Protein AF-A0A7D9K6Q2-F1 (afdb_monomer_lite)

pLDDT: mean 79.44, std 21.64, range [37.72, 98.62]

Secondary structure (DSSP, 8-state):
-------------------------HHHHHHHHHHHHHHHHHHHHHHHHHHHHHHHHHHHHHTT-GGGHHHHHHHHHHHHHHHHHHHHHHHHHHHH---HHHHHHHHHHHHHHHHHHHHHHHHHHHHHHHHHHHHHT-----TT--------------------

Structure (mmCIF, N/CA/C/O backbone):
data_AF-A0A7D9K6Q2-F1
#
_entry.id   AF-A0A7D9K6Q2-F1
#
loop_
_atom_site.group_PDB
_atom_site.id
_atom_site.type_symbol
_atom_site.label_atom_id
_atom_site.label_alt_id
_atom_site.label_comp_id
_atom_site.label_asym_id
_atom_site.label_entity_id
_atom_site.label_seq_id
_atom_site.pdbx_PDB_ins_code
_atom_site.Cartn_x
_atom_site.Cartn_y
_atom_site.Cartn_z
_atom_site.occupancy
_atom_site.B_iso_or_equiv
_atom_site.auth_seq_id
_atom_site.auth_comp_id
_atom_site.auth_asym_id
_atom_site.auth_atom_id
_atom_site.pdbx_PDB_model_num
ATOM 1 N N . MET A 1 1 ? 65.825 -24.182 -81.808 1.00 43.78 1 MET A N 1
ATOM 2 C CA . MET A 1 1 ? 66.113 -25.625 -81.964 1.00 43.78 1 MET A CA 1
ATOM 3 C C . MET A 1 1 ? 66.491 -26.163 -80.586 1.00 43.78 1 MET A C 1
ATOM 5 O O . MET A 1 1 ? 67.242 -25.467 -79.916 1.00 43.78 1 MET A O 1
ATOM 9 N N . SER A 1 2 ? 65.985 -27.350 -80.217 1.00 38.59 2 SER A N 1
ATOM 10 C CA . SER A 1 2 ? 66.016 -28.048 -78.902 1.00 38.59 2 SER A CA 1
ATOM 11 C C . SER A 1 2 ? 64.833 -27.696 -77.972 1.00 38.59 2 SER A C 1
ATOM 13 O O . SER A 1 2 ? 64.804 -26.594 -77.437 1.00 38.59 2 SER A O 1
ATOM 15 N N . MET A 1 3 ? 63.705 -28.434 -78.033 1.00 41.16 3 MET A N 1
ATOM 16 C CA . MET A 1 3 ? 63.361 -29.739 -77.386 1.00 41.16 3 MET A CA 1
ATOM 17 C C . MET A 1 3 ? 63.081 -29.559 -75.880 1.00 41.16 3 MET A C 1
ATOM 19 O O . MET A 1 3 ? 64.017 -29.299 -75.137 1.00 41.16 3 MET A O 1
ATOM 23 N N . ILE A 1 4 ? 61.822 -29.322 -75.473 1.00 44.97 4 ILE A N 1
ATOM 24 C CA . ILE A 1 4 ? 60.791 -30.291 -75.008 1.00 44.97 4 ILE A CA 1
ATOM 25 C C . ILE A 1 4 ? 61.337 -31.250 -73.943 1.00 44.97 4 ILE A C 1
ATOM 27 O O . ILE A 1 4 ? 62.126 -32.123 -74.278 1.00 44.97 4 ILE A O 1
ATOM 31 N N . ASP A 1 5 ? 60.860 -31.101 -72.705 1.00 41.44 5 ASP A N 1
ATOM 32 C CA . ASP A 1 5 ? 60.306 -32.240 -71.975 1.00 41.44 5 ASP A CA 1
ATOM 33 C C . ASP A 1 5 ? 59.146 -31.792 -71.081 1.00 41.44 5 ASP A C 1
ATOM 35 O O . ASP A 1 5 ? 59.158 -30.741 -70.435 1.00 41.44 5 ASP A O 1
ATOM 39 N N . GLU A 1 6 ? 58.117 -32.613 -71.176 1.00 43.22 6 GLU A N 1
ATOM 40 C CA . GLU A 1 6 ? 56.758 -32.538 -70.679 1.00 43.22 6 GLU A CA 1
ATOM 41 C C . GLU A 1 6 ? 56.720 -33.342 -69.373 1.00 43.22 6 GLU A C 1
ATOM 43 O O . GLU A 1 6 ? 57.166 -34.487 -69.343 1.00 43.22 6 GLU A O 1
ATOM 48 N N . LEU A 1 7 ? 56.226 -32.756 -68.282 1.00 48.34 7 LEU A N 1
ATOM 49 C CA . LEU A 1 7 ? 55.838 -33.516 -67.095 1.00 48.34 7 LEU A CA 1
ATOM 50 C C . LEU A 1 7 ? 54.489 -33.005 -66.597 1.00 48.34 7 LEU A C 1
ATOM 52 O O . LEU A 1 7 ? 54.374 -31.908 -66.048 1.00 48.34 7 LEU A O 1
ATOM 56 N N . ASP A 1 8 ? 53.489 -33.850 -66.832 1.00 41.41 8 ASP A N 1
ATOM 57 C CA . ASP A 1 8 ? 52.170 -33.850 -66.217 1.00 41.41 8 ASP A CA 1
ATOM 58 C C . ASP A 1 8 ? 52.256 -33.813 -64.687 1.00 41.41 8 ASP A C 1
ATOM 60 O O . ASP A 1 8 ? 53.091 -34.477 -64.068 1.00 41.41 8 ASP A O 1
ATOM 64 N N . GLY A 1 9 ? 51.339 -33.072 -64.066 1.00 37.72 9 GLY A N 1
ATOM 65 C CA . GLY A 1 9 ? 51.252 -32.974 -62.614 1.00 37.72 9 GLY A CA 1
ATOM 66 C C . GLY A 1 9 ? 50.015 -32.223 -62.138 1.00 37.72 9 GLY A C 1
ATOM 67 O O . GLY A 1 9 ? 50.117 -31.094 -61.681 1.00 37.72 9 GLY A O 1
ATOM 68 N N . GLU A 1 10 ? 48.868 -32.885 -62.283 1.00 42.06 10 GLU A N 1
ATOM 69 C CA . GLU A 1 10 ? 47.671 -32.822 -61.432 1.00 42.06 10 GLU A CA 1
ATOM 70 C C . GLU A 1 10 ? 47.016 -31.465 -61.092 1.00 42.06 10 GLU A C 1
ATOM 72 O O . GLU A 1 10 ? 47.495 -30.615 -60.342 1.00 42.06 10 GLU A O 1
ATOM 77 N N . VAL A 1 11 ? 45.774 -31.368 -61.570 1.00 47.84 11 VAL A N 1
ATOM 78 C CA . VAL A 1 11 ? 44.703 -30.490 -61.101 1.00 47.84 11 VAL A CA 1
ATOM 79 C C . VAL A 1 11 ? 44.517 -30.621 -59.583 1.00 47.84 11 VAL A C 1
ATOM 81 O O . VAL A 1 11 ? 44.192 -31.692 -59.082 1.00 47.84 11 VAL A O 1
ATOM 84 N N . SER A 1 12 ? 44.600 -29.504 -58.860 1.00 43.97 12 SER A N 1
ATOM 85 C CA . SER A 1 12 ? 44.002 -29.371 -57.526 1.00 43.97 12 SER A CA 1
ATOM 86 C C . SER A 1 12 ? 43.279 -28.032 -57.416 1.00 43.97 12 SER A C 1
ATOM 88 O O . SER A 1 12 ? 43.745 -27.064 -56.811 1.00 43.97 12 SER A O 1
ATOM 90 N N . GLU A 1 13 ? 42.094 -28.003 -58.013 1.00 47.78 13 GLU A N 1
ATOM 91 C CA . GLU A 1 13 ? 41.045 -27.038 -57.732 1.00 47.78 13 GLU A CA 1
ATOM 92 C C . GLU A 1 13 ? 40.370 -27.408 -56.406 1.00 47.78 13 GLU A C 1
ATOM 94 O O . GLU A 1 13 ? 39.502 -28.273 -56.354 1.00 47.78 13 GLU A O 1
ATOM 99 N N . ALA A 1 14 ? 40.775 -26.770 -55.309 1.00 43.19 14 ALA A N 1
ATOM 100 C CA . ALA A 1 14 ? 39.978 -26.722 -54.089 1.00 43.19 14 ALA A CA 1
ATOM 101 C C . ALA A 1 14 ? 40.473 -25.617 -53.151 1.00 43.19 14 ALA A C 1
ATOM 103 O O . ALA A 1 14 ? 41.664 -25.360 -53.027 1.00 43.19 14 ALA A O 1
ATOM 104 N N . ALA A 1 15 ? 39.525 -25.036 -52.418 1.00 48.09 15 ALA A N 1
ATOM 105 C CA . ALA A 1 15 ? 39.725 -24.154 -51.269 1.00 48.09 15 ALA A CA 1
ATOM 106 C C . ALA A 1 15 ? 40.027 -22.673 -51.561 1.00 48.09 15 ALA A C 1
ATOM 108 O O . ALA A 1 15 ? 40.983 -22.083 -51.065 1.00 48.09 15 ALA A O 1
ATOM 109 N N . ARG A 1 16 ? 39.062 -21.997 -52.190 1.00 47.38 16 ARG A N 1
ATOM 110 C CA . ARG A 1 16 ? 38.684 -20.643 -51.747 1.00 47.38 16 ARG A CA 1
ATOM 111 C C . ARG A 1 16 ? 37.256 -20.650 -51.208 1.00 47.38 16 ARG A C 1
ATOM 113 O O . ARG A 1 16 ? 36.364 -20.006 -51.747 1.00 47.38 16 ARG A O 1
ATOM 120 N N . LYS A 1 17 ? 37.037 -21.382 -50.107 1.00 43.97 17 LYS A N 1
ATOM 121 C CA . LYS A 1 17 ? 35.918 -21.083 -49.202 1.00 43.97 17 LYS A CA 1
ATOM 122 C C . LYS A 1 17 ? 36.255 -19.768 -48.505 1.00 43.97 17 LYS A C 1
ATOM 124 O O . LYS A 1 17 ? 36.875 -19.754 -47.448 1.00 43.97 17 LYS A O 1
ATOM 129 N N . SER A 1 18 ? 35.862 -18.657 -49.123 1.00 48.28 18 SER A N 1
ATOM 130 C CA . SER A 1 18 ? 35.631 -17.417 -48.391 1.00 48.28 18 SER A CA 1
ATOM 131 C C . SER A 1 18 ? 34.402 -17.650 -47.514 1.00 48.28 18 SER A C 1
ATOM 133 O O . SER A 1 18 ? 33.268 -17.362 -47.889 1.00 48.28 18 SER A O 1
ATOM 135 N N . SER A 1 19 ? 34.622 -18.272 -46.357 1.00 46.38 19 SER A N 1
ATOM 136 C CA . SER A 1 19 ? 33.690 -18.186 -45.245 1.00 46.38 19 SER A CA 1
ATOM 137 C C . SER A 1 19 ? 33.791 -16.757 -44.736 1.00 46.38 19 SER A C 1
ATOM 139 O O . SER A 1 19 ? 34.607 -16.448 -43.872 1.00 46.38 19 SER A O 1
ATOM 141 N N . GLN A 1 20 ? 33.008 -15.861 -45.331 1.00 50.16 20 GLN A N 1
ATOM 142 C CA . GLN A 1 20 ? 32.739 -14.564 -44.741 1.00 50.16 20 GLN A CA 1
ATOM 143 C C . GLN A 1 20 ? 31.940 -14.838 -43.465 1.00 50.16 20 GLN A C 1
ATOM 145 O O . GLN A 1 20 ? 30.721 -15.006 -43.473 1.00 50.16 20 GLN A O 1
ATOM 150 N N . GLU A 1 21 ? 32.686 -15.019 -42.383 1.00 50.91 21 GLU A N 1
ATOM 151 C CA . GLU A 1 21 ? 32.208 -15.295 -41.043 1.00 50.91 21 GLU A CA 1
ATOM 152 C C . GLU A 1 21 ? 31.305 -14.128 -40.634 1.00 50.91 21 GLU A C 1
ATOM 154 O O . GLU A 1 21 ? 31.759 -13.015 -40.352 1.00 50.91 21 GLU A O 1
ATOM 159 N N . LYS A 1 22 ? 29.988 -14.359 -40.704 1.00 58.09 22 LYS A N 1
ATOM 160 C CA . LYS A 1 22 ? 28.982 -13.455 -40.154 1.00 58.09 22 LYS A CA 1
ATOM 161 C C . LYS A 1 22 ? 29.294 -13.327 -38.670 1.00 58.09 22 LYS A C 1
ATOM 163 O O . LYS A 1 22 ? 28.944 -14.211 -37.892 1.00 58.09 22 LYS A O 1
ATOM 168 N N . ARG A 1 23 ? 29.961 -12.238 -38.282 1.00 58.38 23 ARG A N 1
ATOM 169 C CA . ARG A 1 23 ? 30.056 -11.836 -36.878 1.00 58.38 23 ARG A CA 1
ATOM 170 C C . ARG A 1 23 ? 28.625 -11.846 -36.335 1.00 58.38 23 ARG A C 1
ATOM 172 O O . ARG A 1 23 ? 27.785 -11.148 -36.912 1.00 58.38 23 ARG A O 1
ATOM 179 N N . PRO A 1 24 ? 28.304 -12.666 -35.320 1.00 53.66 24 PRO A N 1
ATOM 180 C CA . PRO A 1 24 ? 26.950 -12.700 -34.815 1.00 53.66 24 PRO A CA 1
ATOM 181 C C . PRO A 1 24 ? 26.625 -11.320 -34.251 1.00 53.66 24 PRO A C 1
ATOM 183 O O . PRO A 1 24 ? 27.499 -10.593 -33.774 1.00 53.66 24 PRO A O 1
ATOM 186 N N . ASN A 1 25 ? 25.354 -10.965 -34.337 1.00 54.84 25 ASN A N 1
ATOM 187 C CA . ASN A 1 25 ? 24.763 -9.691 -33.951 1.00 54.84 25 ASN A CA 1
ATOM 188 C C . ASN A 1 25 ? 24.731 -9.505 -32.414 1.00 54.84 25 ASN A C 1
ATOM 190 O O . ASN A 1 25 ? 23.707 -9.163 -31.837 1.00 54.84 25 ASN A O 1
ATOM 194 N N . ILE A 1 26 ? 25.844 -9.798 -31.732 1.00 57.47 26 ILE A N 1
ATOM 195 C CA . ILE A 1 26 ? 25.945 -9.991 -30.276 1.00 57.47 26 ILE A CA 1
ATOM 196 C C . ILE A 1 26 ? 25.571 -8.716 -29.506 1.00 57.47 26 ILE A C 1
ATOM 198 O O . ILE A 1 26 ? 25.011 -8.803 -28.419 1.00 57.47 26 ILE A O 1
ATOM 202 N N . ARG A 1 27 ? 25.836 -7.530 -30.072 1.00 54.69 27 ARG A N 1
ATOM 203 C CA . ARG A 1 27 ? 25.517 -6.244 -29.431 1.00 54.69 27 ARG A CA 1
ATOM 204 C C . ARG A 1 27 ? 24.019 -5.956 -29.356 1.00 54.69 27 ARG A C 1
ATOM 206 O O . ARG A 1 27 ? 23.563 -5.522 -28.308 1.00 54.69 27 ARG A O 1
ATOM 213 N N . ILE A 1 28 ? 23.270 -6.239 -30.425 1.00 57.12 28 ILE A N 1
ATOM 214 C CA . ILE A 1 28 ? 21.824 -5.965 -30.471 1.00 57.12 28 ILE A CA 1
ATOM 215 C C . ILE A 1 28 ? 21.089 -6.845 -29.454 1.00 57.12 28 ILE A C 1
ATOM 217 O O . ILE A 1 28 ? 20.211 -6.367 -28.748 1.00 57.12 28 ILE A O 1
ATOM 221 N N . ASN A 1 29 ? 21.545 -8.087 -29.276 1.00 67.62 29 ASN A N 1
ATOM 222 C CA . ASN A 1 29 ? 20.981 -8.985 -28.271 1.00 67.62 29 ASN A CA 1
ATOM 223 C C . ASN A 1 29 ? 21.233 -8.500 -26.828 1.00 67.62 29 ASN A C 1
ATOM 225 O O . ASN A 1 29 ? 20.418 -8.774 -25.957 1.00 67.62 29 ASN A O 1
ATOM 229 N N . SER A 1 30 ? 22.347 -7.809 -26.544 1.00 71.88 30 SER A N 1
ATOM 230 C CA . SER A 1 30 ? 22.676 -7.356 -25.178 1.00 71.88 30 SER A CA 1
ATOM 231 C C . SER A 1 30 ? 21.802 -6.187 -24.731 1.00 71.88 30 SER A C 1
ATOM 233 O O . SER A 1 30 ? 21.239 -6.230 -23.643 1.00 71.88 30 SER A O 1
ATOM 235 N N . GLU A 1 31 ? 21.648 -5.174 -25.586 1.00 78.00 31 GLU A N 1
ATOM 236 C CA . GLU A 1 31 ? 20.821 -3.993 -25.293 1.00 78.00 31 GLU A CA 1
ATOM 237 C C . GLU A 1 31 ? 19.332 -4.364 -25.179 1.00 78.00 31 GLU A C 1
ATOM 239 O O . GLU A 1 31 ? 18.621 -3.859 -24.309 1.00 78.00 31 GLU A O 1
ATOM 244 N N . GLU A 1 32 ? 18.862 -5.300 -26.010 1.00 76.31 32 GLU A N 1
ATOM 245 C CA . GLU A 1 32 ? 17.494 -5.825 -25.940 1.00 76.31 32 GLU A CA 1
ATOM 246 C C . GLU A 1 32 ? 17.255 -6.620 -24.645 1.00 76.31 32 GLU A C 1
ATOM 248 O O . GLU A 1 32 ? 16.260 -6.389 -23.955 1.00 76.31 32 GLU A O 1
ATOM 253 N N . MET A 1 33 ? 18.202 -7.476 -24.236 1.00 74.12 33 MET A N 1
ATOM 254 C CA . MET A 1 33 ? 18.126 -8.198 -22.958 1.00 74.12 33 MET A CA 1
ATOM 255 C C . MET A 1 33 ? 18.119 -7.258 -21.743 1.00 74.12 33 MET A C 1
ATOM 257 O O . MET A 1 33 ? 17.376 -7.498 -20.788 1.00 74.12 33 MET A O 1
ATOM 261 N N . GLU A 1 34 ? 18.924 -6.195 -21.763 1.00 82.56 34 GLU A N 1
ATOM 262 C CA . GLU A 1 34 ? 18.955 -5.180 -20.703 1.00 82.56 34 GLU A CA 1
ATOM 263 C C . GLU A 1 34 ? 17.632 -4.407 -20.631 1.00 82.56 34 GLU A C 1
ATOM 265 O O . GLU A 1 34 ? 17.068 -4.240 -19.547 1.00 82.56 34 GLU A O 1
ATOM 270 N N . SER A 1 35 ? 17.083 -4.010 -21.782 1.00 84.81 35 SER A N 1
ATOM 271 C CA . SER A 1 35 ? 15.785 -3.335 -21.859 1.00 84.81 35 SER A CA 1
ATOM 272 C C . SER A 1 35 ? 14.648 -4.214 -21.327 1.00 84.81 35 SER A C 1
ATOM 274 O O . SER A 1 35 ? 13.841 -3.767 -20.504 1.00 84.81 35 SER A O 1
ATOM 276 N N . GLU A 1 36 ? 14.611 -5.492 -21.714 1.00 89.06 36 GLU A N 1
ATOM 277 C CA . GLU A 1 36 ? 13.642 -6.450 -21.181 1.00 89.06 36 GLU A CA 1
ATOM 278 C C . GLU A 1 36 ? 13.782 -6.635 -19.668 1.00 89.06 36 GLU A C 1
ATOM 280 O O . GLU A 1 36 ? 12.778 -6.727 -18.958 1.00 89.06 36 GLU A O 1
ATOM 285 N N . HIS A 1 37 ? 15.013 -6.701 -19.160 1.00 90.00 37 HIS A N 1
ATOM 286 C CA . HIS A 1 37 ? 15.271 -6.855 -17.733 1.00 90.00 37 HIS A CA 1
ATOM 287 C C . HIS A 1 37 ? 14.749 -5.655 -16.932 1.00 90.00 37 HIS A C 1
ATOM 289 O O . HIS A 1 37 ? 13.986 -5.843 -15.979 1.00 90.00 37 HIS A O 1
ATOM 295 N N . ILE A 1 38 ? 15.069 -4.433 -17.369 1.00 90.00 38 ILE A N 1
ATOM 296 C CA . ILE A 1 38 ? 14.567 -3.188 -16.768 1.00 90.00 38 ILE A CA 1
ATOM 297 C C . ILE A 1 38 ? 13.035 -3.179 -16.775 1.00 90.00 38 ILE A C 1
ATOM 299 O O . ILE A 1 38 ? 12.402 -2.886 -15.756 1.00 90.00 38 ILE A O 1
ATOM 303 N N . GLN A 1 39 ? 12.417 -3.572 -17.891 1.00 91.88 39 GLN A N 1
ATOM 304 C CA . GLN A 1 39 ? 10.962 -3.609 -18.011 1.00 91.88 39 GLN A CA 1
ATOM 305 C C . GLN A 1 39 ? 10.318 -4.635 -17.065 1.00 91.88 39 GLN A C 1
ATOM 307 O O . GLN A 1 39 ? 9.263 -4.364 -16.483 1.00 91.88 39 GLN A O 1
ATOM 312 N N . ARG A 1 40 ? 10.947 -5.800 -16.858 1.00 93.94 40 ARG A N 1
ATOM 313 C CA . ARG A 1 40 ? 10.485 -6.797 -15.877 1.00 93.94 40 ARG A CA 1
ATOM 314 C C . ARG A 1 40 ? 10.540 -6.245 -14.454 1.00 93.94 40 ARG A C 1
ATOM 316 O O . ARG A 1 40 ? 9.558 -6.395 -13.727 1.00 93.94 40 ARG A O 1
ATOM 323 N N . ILE A 1 41 ? 11.625 -5.568 -14.070 1.00 93.12 41 ILE A N 1
ATOM 324 C CA . ILE A 1 41 ? 11.743 -4.946 -12.740 1.00 93.12 41 ILE A CA 1
ATOM 325 C C . ILE A 1 41 ? 10.682 -3.854 -12.567 1.00 93.12 41 ILE A C 1
ATOM 327 O O . ILE A 1 41 ? 9.972 -3.840 -11.562 1.00 93.12 41 ILE A O 1
ATOM 331 N N . LYS A 1 42 ? 10.490 -2.996 -13.573 1.00 93.12 42 LYS A N 1
ATOM 332 C CA . LYS A 1 42 ? 9.456 -1.952 -13.557 1.00 93.12 42 LYS A CA 1
ATOM 333 C C . LYS A 1 42 ? 8.052 -2.523 -13.355 1.00 93.12 42 LYS A C 1
ATOM 335 O O . LYS A 1 42 ? 7.272 -2.007 -12.554 1.00 93.12 42 LYS A O 1
ATOM 340 N N . ASN A 1 43 ? 7.721 -3.600 -14.066 1.00 94.94 43 ASN A N 1
ATOM 341 C CA . ASN A 1 43 ? 6.438 -4.285 -13.910 1.00 94.94 43 ASN A CA 1
ATOM 342 C C . ASN A 1 43 ? 6.303 -4.936 -12.529 1.00 94.94 43 ASN A C 1
ATOM 344 O O . ASN A 1 43 ? 5.241 -4.831 -11.918 1.00 94.94 43 ASN A O 1
ATOM 348 N N . SER A 1 44 ? 7.378 -5.540 -12.017 1.00 96.12 44 SER A N 1
ATOM 349 C CA . SER A 1 44 ? 7.422 -6.091 -10.660 1.00 96.12 44 SER A CA 1
ATOM 350 C C . SER A 1 44 ? 7.134 -5.011 -9.612 1.00 96.12 44 SER A C 1
ATOM 352 O O . SER A 1 44 ? 6.229 -5.174 -8.793 1.00 96.12 44 SER A O 1
ATOM 354 N N . LYS A 1 45 ? 7.801 -3.850 -9.706 1.00 96.38 45 LYS A N 1
ATOM 355 C CA . LYS A 1 45 ? 7.585 -2.690 -8.824 1.00 96.38 45 LYS A CA 1
ATOM 356 C C . LYS A 1 45 ? 6.116 -2.275 -8.792 1.00 96.38 45 LYS A C 1
ATOM 358 O O . LYS A 1 45 ? 5.527 -2.132 -7.723 1.00 96.38 45 LYS A O 1
ATOM 363 N N . ARG A 1 46 ? 5.502 -2.132 -9.973 1.00 96.12 46 ARG A N 1
ATOM 364 C CA . ARG A 1 46 ? 4.073 -1.797 -10.104 1.00 96.12 46 ARG A CA 1
ATOM 365 C C . ARG A 1 46 ? 3.171 -2.858 -9.470 1.00 96.12 46 ARG A C 1
ATOM 367 O O . ARG A 1 46 ? 2.189 -2.501 -8.827 1.00 96.12 46 ARG A O 1
ATOM 374 N N . GLY A 1 47 ? 3.500 -4.140 -9.627 1.00 98.12 47 GLY A N 1
ATOM 375 C CA . GLY A 1 47 ? 2.768 -5.244 -9.000 1.00 98.12 47 GLY A CA 1
ATOM 376 C C . GLY A 1 47 ? 2.831 -5.204 -7.471 1.00 98.12 47 GLY A C 1
ATOM 377 O O . GLY A 1 47 ? 1.802 -5.324 -6.801 1.00 98.12 47 GLY A O 1
ATOM 378 N N . HIS A 1 48 ? 4.017 -4.959 -6.909 1.00 98.06 48 HIS A N 1
ATOM 379 C CA . HIS A 1 48 ? 4.187 -4.794 -5.465 1.00 98.06 48 HIS A CA 1
ATOM 380 C C . HIS A 1 48 ? 3.417 -3.584 -4.932 1.00 98.06 48 HIS A C 1
ATOM 382 O O . HIS A 1 48 ? 2.676 -3.731 -3.960 1.00 98.06 48 HIS A O 1
ATOM 388 N N . LEU A 1 49 ? 3.491 -2.433 -5.610 1.00 97.69 49 LEU A N 1
ATOM 389 C CA . LEU A 1 49 ? 2.721 -1.246 -5.232 1.00 97.69 49 LEU A CA 1
ATOM 390 C C . LEU A 1 49 ? 1.211 -1.518 -5.252 1.00 97.69 49 LEU A C 1
ATOM 392 O O . LEU A 1 49 ? 0.516 -1.214 -4.290 1.00 97.69 49 LEU A O 1
ATOM 396 N N . SER A 1 50 ? 0.707 -2.178 -6.299 1.00 98.44 50 SER A N 1
ATOM 397 C CA . SER A 1 50 ? -0.705 -2.577 -6.381 1.00 98.44 50 SER A CA 1
ATOM 398 C C . SER A 1 50 ? -1.129 -3.464 -5.206 1.00 98.44 50 SER A C 1
ATOM 400 O O . SER A 1 50 ? -2.251 -3.346 -4.707 1.00 98.44 50 SER A O 1
ATOM 402 N N . THR A 1 51 ? -0.242 -4.350 -4.750 1.00 98.44 51 THR A N 1
ATOM 403 C CA . THR A 1 51 ? -0.503 -5.234 -3.606 1.00 98.44 51 THR A CA 1
ATOM 404 C C . THR A 1 51 ? -0.542 -4.441 -2.296 1.00 98.44 51 THR A C 1
ATOM 406 O O . THR A 1 51 ? -1.450 -4.639 -1.490 1.00 98.44 51 THR A O 1
ATOM 409 N N . VAL A 1 52 ? 0.382 -3.489 -2.110 1.00 98.50 52 VAL A N 1
ATOM 410 C CA . VAL A 1 52 ? 0.377 -2.542 -0.979 1.00 98.50 52 VAL A CA 1
ATOM 411 C C . VAL A 1 52 ? -0.931 -1.751 -0.945 1.00 98.50 52 VAL A C 1
ATOM 413 O O . VAL A 1 52 ? -1.581 -1.688 0.097 1.00 98.50 52 VAL A O 1
ATOM 416 N N . THR A 1 53 ? -1.350 -1.175 -2.074 1.00 98.44 53 THR A N 1
ATOM 417 C CA . THR A 1 53 ? -2.599 -0.406 -2.170 1.00 98.44 53 THR A CA 1
ATOM 418 C C . THR A 1 53 ? -3.817 -1.264 -1.844 1.00 98.44 53 THR A C 1
ATOM 420 O O . THR A 1 53 ? -4.671 -0.838 -1.070 1.00 98.44 53 THR A O 1
ATOM 423 N N . SER A 1 54 ? -3.878 -2.491 -2.368 1.00 98.50 54 SER A N 1
ATOM 424 C CA . SER A 1 54 ? -4.983 -3.418 -2.084 1.00 98.50 54 SER A CA 1
ATOM 425 C C . SER A 1 54 ? -5.085 -3.713 -0.587 1.00 98.50 54 SER A C 1
ATOM 427 O O . SER A 1 54 ? -6.161 -3.600 -0.007 1.00 98.50 54 SER A O 1
ATOM 429 N N . ARG A 1 55 ? -3.950 -3.968 0.076 1.00 98.44 55 ARG A N 1
ATOM 430 C CA . ARG A 1 55 ? -3.919 -4.204 1.523 1.00 98.44 55 ARG A CA 1
ATOM 431 C C . ARG A 1 55 ? -4.290 -2.962 2.346 1.00 98.44 55 ARG A C 1
ATOM 433 O O . ARG A 1 55 ? -4.961 -3.099 3.365 1.00 98.44 55 ARG A O 1
ATOM 440 N N . LYS A 1 56 ? -3.899 -1.751 1.921 1.00 98.62 56 LYS A N 1
ATOM 441 C CA . LYS A 1 56 ? -4.358 -0.496 2.558 1.00 98.62 56 LYS A CA 1
ATOM 442 C C . LYS A 1 56 ? -5.884 -0.363 2.491 1.00 98.62 56 LYS A C 1
ATOM 444 O O . LYS A 1 56 ? -6.500 0.025 3.482 1.00 98.62 56 LYS A O 1
ATOM 449 N N . ASN A 1 57 ? -6.487 -0.712 1.355 1.00 98.44 57 ASN A N 1
ATOM 450 C CA . ASN A 1 57 ? -7.941 -0.676 1.190 1.00 98.44 57 ASN A CA 1
ATOM 451 C C . ASN A 1 57 ? -8.632 -1.703 2.095 1.00 98.44 57 ASN A C 1
ATOM 453 O O . ASN A 1 57 ? -9.529 -1.330 2.838 1.00 98.44 57 ASN A O 1
ATOM 457 N N . GLU A 1 58 ? -8.139 -2.946 2.135 1.00 98.19 58 GLU A N 1
ATOM 458 C CA . GLU A 1 58 ? -8.660 -3.982 3.043 1.00 98.19 58 GLU A CA 1
ATOM 459 C C . GLU A 1 58 ? -8.648 -3.516 4.509 1.00 98.19 58 GLU A C 1
ATOM 461 O O . GLU A 1 58 ? -9.637 -3.663 5.220 1.00 98.19 58 GLU A O 1
ATOM 466 N N . ILE A 1 59 ? -7.552 -2.902 4.968 1.00 98.62 59 ILE A N 1
ATOM 467 C CA . ILE A 1 59 ? -7.476 -2.344 6.327 1.00 98.62 59 ILE A CA 1
ATOM 468 C C . ILE A 1 59 ? -8.486 -1.206 6.517 1.00 98.62 59 ILE A C 1
ATOM 470 O O . ILE A 1 59 ? -9.118 -1.128 7.566 1.00 98.62 59 ILE A O 1
ATOM 474 N N . THR A 1 60 ? -8.640 -0.335 5.518 1.0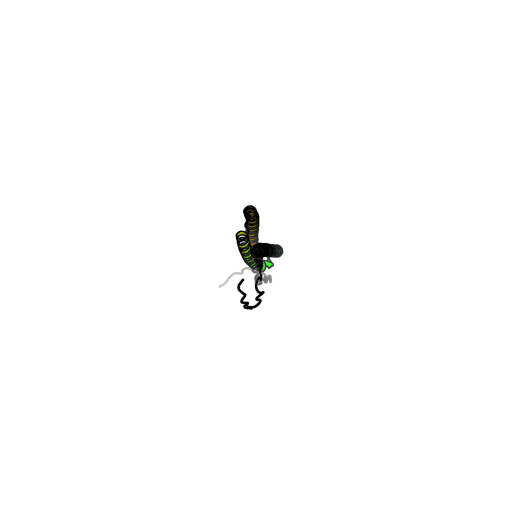0 98.38 60 THR A N 1
ATOM 475 C CA . THR A 1 60 ? -9.584 0.794 5.567 1.00 98.38 60 THR A CA 1
ATOM 476 C C . THR A 1 60 ? -11.026 0.314 5.732 1.00 98.38 60 THR A C 1
ATOM 478 O O . THR A 1 60 ? -11.785 0.920 6.484 1.00 98.38 60 THR A O 1
ATOM 481 N N . ASP A 1 61 ? -11.391 -0.798 5.098 1.00 98.12 61 ASP A N 1
ATOM 482 C CA . ASP A 1 61 ? -12.718 -1.390 5.262 1.00 98.12 61 ASP A CA 1
ATOM 483 C C . ASP A 1 61 ? -12.893 -1.969 6.677 1.00 98.12 61 ASP A C 1
ATOM 485 O O . ASP A 1 61 ? -13.914 -1.741 7.331 1.00 98.12 61 ASP A O 1
ATOM 489 N N . LEU A 1 62 ? -11.868 -2.662 7.187 1.00 98.31 62 LEU A N 1
ATOM 490 C CA . LEU A 1 62 ? -11.906 -3.336 8.488 1.00 98.31 62 LEU A CA 1
ATOM 491 C C . LEU A 1 62 ? -12.050 -2.388 9.683 1.00 98.31 62 LEU A C 1
ATOM 493 O O . LEU A 1 62 ? -12.738 -2.745 10.640 1.00 98.31 62 LEU A O 1
ATOM 497 N N . ILE A 1 63 ? -11.438 -1.199 9.639 1.00 97.94 63 ILE A N 1
ATOM 498 C CA . ILE A 1 63 ? -11.473 -0.232 10.756 1.00 97.94 63 ILE A CA 1
ATOM 499 C C . ILE A 1 63 ? -12.856 0.395 10.999 1.00 97.94 63 ILE A C 1
ATOM 501 O O . ILE A 1 63 ? -13.029 1.149 11.954 1.00 97.94 63 ILE A O 1
ATOM 505 N N . SER A 1 64 ? -13.847 0.082 10.159 1.00 96.69 64 SER A N 1
ATOM 506 C CA . SER A 1 64 ? -15.243 0.485 10.371 1.00 96.69 64 SER A CA 1
ATOM 507 C C . SER A 1 64 ? -15.920 -0.271 11.524 1.00 96.69 64 SER A C 1
ATOM 509 O O . SER A 1 64 ? -16.990 0.139 11.969 1.00 96.69 64 SER A O 1
ATOM 511 N N . ASP A 1 65 ? -15.324 -1.370 11.997 1.00 96.75 65 ASP A N 1
ATOM 512 C CA . ASP A 1 65 ? -15.851 -2.205 13.078 1.00 96.75 65 ASP A CA 1
ATOM 513 C C . ASP A 1 65 ? -14.738 -2.561 14.076 1.00 96.75 65 ASP A C 1
ATOM 515 O O . ASP A 1 65 ? -13.773 -3.258 13.754 1.00 96.75 65 ASP A O 1
ATOM 519 N N . ASP A 1 66 ? -14.899 -2.098 15.316 1.00 97.00 66 ASP A N 1
ATOM 520 C CA . ASP A 1 66 ? -13.966 -2.315 16.425 1.00 97.00 66 ASP A CA 1
ATOM 521 C C . ASP A 1 66 ? -13.704 -3.803 16.713 1.00 97.00 66 ASP A C 1
ATOM 523 O O . ASP A 1 66 ? -12.621 -4.168 17.178 1.00 97.00 66 ASP A O 1
ATOM 527 N N . THR A 1 67 ? -14.653 -4.694 16.411 1.00 95.94 67 THR A N 1
ATOM 528 C CA . THR A 1 67 ? -14.479 -6.141 16.617 1.00 95.94 67 THR A CA 1
ATOM 529 C C . THR A 1 67 ? -13.389 -6.739 15.717 1.00 95.94 67 THR A C 1
ATOM 531 O O . THR A 1 67 ? -12.815 -7.780 16.050 1.00 95.94 67 THR A O 1
ATOM 534 N N . ASN A 1 68 ? -13.010 -6.046 14.635 1.00 97.88 68 ASN A N 1
ATOM 535 C CA . ASN A 1 68 ? -11.941 -6.454 13.721 1.00 97.88 68 ASN A CA 1
ATOM 536 C C . ASN A 1 68 ? -10.528 -6.119 14.216 1.00 97.88 68 ASN A C 1
ATOM 538 O O . ASN A 1 68 ? -9.562 -6.366 13.492 1.00 97.88 68 ASN A O 1
ATOM 542 N N . LEU A 1 69 ? -10.366 -5.593 15.435 1.00 97.56 69 LEU A N 1
ATOM 543 C CA . LEU A 1 69 ? -9.081 -5.166 16.002 1.00 97.56 69 LEU A CA 1
ATOM 544 C C . LEU A 1 69 ? -7.924 -6.146 15.745 1.00 97.56 69 LEU A C 1
ATOM 546 O O . LEU A 1 69 ? -6.846 -5.747 15.298 1.00 97.56 69 LEU A O 1
ATOM 550 N N . LYS A 1 70 ? -8.138 -7.440 16.012 1.00 97.44 70 LYS A N 1
ATOM 551 C CA . LYS A 1 70 ? -7.109 -8.470 15.808 1.00 97.44 70 LYS A CA 1
ATOM 552 C C . LYS A 1 70 ? -6.702 -8.573 14.336 1.00 97.44 70 LYS A C 1
ATOM 554 O O . LYS A 1 70 ? -5.513 -8.603 14.027 1.00 97.44 70 LYS A O 1
ATOM 559 N N . LEU A 1 71 ? -7.684 -8.586 13.438 1.00 98.06 71 LEU A N 1
ATOM 560 C CA . LEU A 1 71 ? -7.454 -8.698 12.003 1.00 98.06 71 LEU A CA 1
ATOM 561 C C . LEU A 1 71 ? -6.757 -7.446 11.451 1.00 98.06 71 LEU A C 1
ATOM 563 O O . LEU A 1 71 ? -5.869 -7.569 10.610 1.00 98.06 71 LEU A O 1
ATOM 567 N N . VAL A 1 72 ? -7.092 -6.254 11.953 1.00 98.50 72 VAL A N 1
ATOM 568 C CA . VAL A 1 72 ? -6.405 -5.001 11.595 1.00 98.50 72 VAL A CA 1
ATOM 569 C C . VAL A 1 72 ? -4.930 -5.045 12.006 1.00 98.50 72 VAL A C 1
ATOM 571 O O . VAL A 1 72 ? -4.071 -4.720 11.187 1.00 98.50 72 VAL A O 1
ATOM 574 N N . LYS A 1 73 ? -4.607 -5.513 13.223 1.00 98.38 73 LYS A N 1
ATOM 575 C CA . LYS A 1 73 ? -3.214 -5.675 13.692 1.00 98.38 73 LYS A CA 1
ATOM 576 C C . LYS A 1 73 ? -2.406 -6.610 12.784 1.00 98.38 73 LYS A C 1
ATOM 578 O O . LYS A 1 73 ? -1.308 -6.256 12.356 1.00 98.38 73 LYS A O 1
ATOM 583 N N . GLU A 1 74 ? -2.959 -7.777 12.455 1.00 98.25 74 GLU A N 1
ATOM 584 C CA . GLU A 1 74 ? -2.317 -8.753 11.561 1.00 98.25 74 GLU A CA 1
ATOM 585 C C . GLU A 1 74 ? -2.114 -8.184 10.146 1.00 98.25 74 GLU A C 1
ATOM 587 O O . GLU A 1 74 ? -1.047 -8.331 9.543 1.00 98.25 74 GLU A O 1
ATOM 592 N N . ASN A 1 75 ? -3.118 -7.482 9.613 1.00 98.06 75 ASN A N 1
ATOM 593 C CA . ASN A 1 75 ? -3.028 -6.873 8.290 1.00 98.06 75 ASN A CA 1
ATOM 594 C C . ASN A 1 75 ? -2.048 -5.703 8.238 1.00 98.06 75 ASN A C 1
ATOM 596 O O . ASN A 1 75 ? -1.366 -5.558 7.226 1.00 98.06 75 ASN A O 1
ATOM 600 N N . LEU A 1 76 ? -1.929 -4.908 9.303 1.00 98.31 76 LEU A N 1
ATOM 601 C CA . LEU A 1 76 ? -0.943 -3.833 9.386 1.00 98.31 76 LEU A CA 1
ATOM 602 C C . LEU A 1 76 ? 0.488 -4.387 9.355 1.00 98.31 76 LEU A C 1
ATOM 604 O O . LEU A 1 76 ? 1.326 -3.877 8.615 1.00 98.31 76 LEU A O 1
ATOM 608 N N . GLN A 1 77 ? 0.756 -5.479 10.079 1.00 98.06 77 GLN A N 1
ATOM 609 C CA . GLN A 1 77 ? 2.050 -6.168 10.010 1.00 98.06 77 GLN A CA 1
ATOM 610 C C . GLN A 1 77 ? 2.340 -6.688 8.597 1.00 98.06 77 GLN A C 1
ATOM 612 O O . GLN A 1 77 ? 3.445 -6.515 8.081 1.00 98.06 77 GLN A O 1
ATOM 617 N N . ASN A 1 78 ? 1.343 -7.297 7.948 1.00 98.12 78 ASN A N 1
ATOM 618 C CA . ASN A 1 78 ? 1.471 -7.767 6.569 1.00 98.12 78 ASN A CA 1
ATOM 619 C C . ASN A 1 78 ? 1.730 -6.602 5.598 1.00 98.12 78 ASN A C 1
ATOM 621 O O . ASN A 1 78 ? 2.627 -6.686 4.762 1.00 98.12 78 ASN A O 1
ATOM 625 N N . LEU A 1 79 ? 1.021 -5.483 5.762 1.00 98.44 79 LEU A N 1
ATOM 626 C CA . LEU A 1 79 ? 1.227 -4.271 4.974 1.00 98.44 79 LEU A CA 1
ATOM 627 C C . LEU A 1 79 ? 2.672 -3.765 5.080 1.00 98.44 79 LEU A C 1
ATOM 629 O O . LEU A 1 79 ? 3.257 -3.428 4.053 1.00 98.44 79 LEU A O 1
ATOM 633 N N . SER A 1 80 ? 3.267 -3.750 6.277 1.00 97.88 80 SER A N 1
ATOM 634 C CA . SER A 1 80 ? 4.679 -3.377 6.450 1.00 97.88 80 SER A CA 1
ATOM 635 C C . SER A 1 80 ? 5.619 -4.313 5.683 1.00 97.88 80 SER A C 1
ATOM 637 O O . S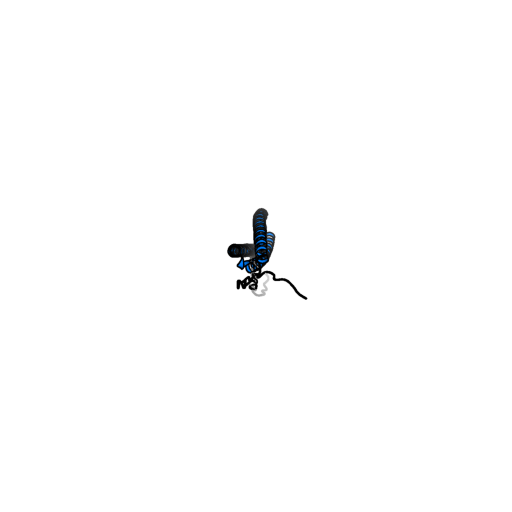ER A 1 80 ? 6.530 -3.845 5.008 1.00 97.88 80 SER A O 1
ATOM 639 N N . GLN A 1 81 ? 5.374 -5.627 5.713 1.00 98.38 81 GLN A N 1
ATOM 640 C CA . GLN A 1 81 ? 6.172 -6.599 4.950 1.00 98.38 81 GLN A CA 1
ATOM 641 C C . GLN A 1 81 ? 6.025 -6.420 3.432 1.00 98.38 81 GLN A C 1
ATOM 643 O O . GLN A 1 81 ? 6.993 -6.567 2.686 1.00 98.38 81 GLN A O 1
ATOM 648 N N . LEU A 1 82 ? 4.822 -6.096 2.954 1.00 98.38 82 LEU A N 1
ATOM 649 C CA . LEU A 1 82 ? 4.581 -5.790 1.543 1.00 98.38 82 LEU A CA 1
ATOM 650 C C . LEU A 1 82 ? 5.289 -4.503 1.113 1.00 98.38 82 LEU A C 1
ATOM 652 O O . LEU A 1 82 ? 5.829 -4.458 0.008 1.00 98.38 82 LEU A O 1
ATOM 656 N N . PHE A 1 83 ? 5.307 -3.487 1.979 1.00 98.31 83 PHE A N 1
ATOM 657 C CA . PHE A 1 83 ? 5.987 -2.229 1.694 1.00 98.31 83 PHE A CA 1
ATOM 658 C C . PHE A 1 83 ? 7.508 -2.406 1.627 1.00 98.31 83 PHE A C 1
ATOM 660 O O . PHE A 1 83 ? 8.116 -1.913 0.688 1.00 98.31 83 PHE A O 1
ATOM 667 N N . ILE A 1 84 ? 8.104 -3.210 2.518 1.00 98.31 84 ILE A N 1
ATOM 668 C CA . ILE A 1 84 ? 9.534 -3.566 2.444 1.00 98.31 84 ILE A CA 1
ATOM 669 C C . ILE A 1 84 ? 9.877 -4.173 1.076 1.00 98.31 84 ILE A C 1
ATOM 671 O O . ILE A 1 84 ? 10.798 -3.709 0.412 1.00 98.31 84 ILE A O 1
ATOM 675 N N . LYS A 1 85 ? 9.091 -5.147 0.598 1.00 98.00 85 LYS A N 1
ATOM 676 C CA . LYS A 1 85 ? 9.307 -5.756 -0.730 1.00 98.00 85 LYS A CA 1
ATOM 677 C C . LYS A 1 85 ? 9.160 -4.751 -1.871 1.00 98.00 85 LYS A C 1
ATOM 679 O O . LYS A 1 85 ? 9.869 -4.835 -2.869 1.00 98.00 85 LYS A O 1
ATOM 684 N N . TYR A 1 86 ? 8.217 -3.819 -1.751 1.00 98.06 86 TYR A N 1
ATOM 685 C CA . TYR A 1 86 ? 8.076 -2.733 -2.716 1.00 98.06 86 TYR A CA 1
ATOM 686 C C . TYR A 1 86 ? 9.333 -1.847 -2.747 1.00 98.06 86 TYR A C 1
ATOM 688 O O . TYR A 1 86 ? 9.842 -1.582 -3.836 1.00 98.06 86 TYR A O 1
ATOM 696 N N . SER A 1 87 ? 9.865 -1.463 -1.582 1.00 97.44 87 SER A N 1
ATOM 697 C CA . SER A 1 87 ? 11.101 -0.682 -1.456 1.00 97.44 87 SER A CA 1
ATOM 698 C C . SER A 1 87 ? 12.316 -1.410 -2.034 1.00 97.44 87 SER A C 1
ATOM 700 O O . SER A 1 87 ? 13.047 -0.827 -2.829 1.00 97.44 87 SER A O 1
ATOM 702 N N . GLU A 1 88 ? 12.485 -2.704 -1.747 1.00 97.19 88 GLU A N 1
ATOM 703 C CA . GLU A 1 88 ? 13.571 -3.523 -2.313 1.00 97.19 88 GLU A CA 1
ATOM 704 C C . GLU A 1 88 ? 13.544 -3.530 -3.853 1.00 97.19 88 GLU A C 1
ATOM 706 O O . GLU A 1 88 ? 14.572 -3.383 -4.519 1.00 97.19 88 GLU A O 1
ATOM 711 N N . VAL A 1 89 ? 12.355 -3.672 -4.448 1.00 96.31 89 VAL A N 1
ATOM 712 C CA . VAL A 1 89 ? 12.204 -3.675 -5.911 1.00 96.31 89 VAL A CA 1
ATOM 713 C C . VAL A 1 89 ? 12.368 -2.269 -6.502 1.00 96.31 89 VAL A C 1
ATOM 715 O O . VAL A 1 89 ? 12.864 -2.138 -7.623 1.00 96.31 89 VAL A O 1
ATOM 718 N N . HIS A 1 90 ? 11.997 -1.214 -5.771 1.00 95.88 90 HIS A N 1
ATOM 719 C CA . HIS A 1 90 ? 12.292 0.172 -6.151 1.00 95.88 90 HIS A CA 1
ATOM 720 C C . HIS A 1 90 ? 13.798 0.438 -6.207 1.00 95.88 90 HIS A C 1
ATOM 722 O O . HIS A 1 90 ? 14.285 0.956 -7.210 1.00 95.88 90 HIS A O 1
ATOM 728 N N . GLU A 1 91 ? 14.548 0.024 -5.187 1.00 94.31 91 GLU A N 1
ATOM 729 C CA . GLU A 1 91 ? 16.009 0.158 -5.159 1.00 94.31 91 GLU A CA 1
ATOM 730 C C . GLU A 1 91 ? 16.667 -0.593 -6.325 1.00 94.31 91 GLU A C 1
ATOM 732 O O . GLU A 1 91 ? 17.523 -0.044 -7.026 1.00 94.31 91 GLU A O 1
ATOM 737 N N . ALA A 1 92 ? 16.212 -1.820 -6.604 1.00 93.19 92 ALA A N 1
ATOM 738 C CA . ALA A 1 92 ? 16.674 -2.589 -7.758 1.00 93.19 92 ALA A CA 1
ATOM 739 C C . ALA A 1 92 ? 16.379 -1.874 -9.090 1.00 93.19 92 ALA A C 1
ATOM 741 O O . ALA A 1 92 ? 17.217 -1.867 -9.995 1.00 93.19 92 ALA A O 1
ATOM 742 N N . TYR A 1 93 ? 15.209 -1.238 -9.215 1.00 93.00 93 TYR A N 1
ATOM 743 C CA . TYR A 1 93 ? 14.850 -0.450 -10.395 1.00 93.00 93 TYR A CA 1
ATOM 744 C C . TYR A 1 93 ? 15.741 0.790 -10.548 1.00 93.00 93 TYR A C 1
ATOM 746 O O . TYR A 1 93 ? 16.278 1.024 -11.630 1.00 93.00 93 TYR A O 1
ATOM 754 N N . GLN A 1 94 ? 15.972 1.537 -9.464 1.00 91.06 94 GLN A N 1
ATOM 755 C CA . GLN A 1 94 ? 16.855 2.712 -9.435 1.00 91.06 94 GLN A CA 1
ATOM 756 C C . GLN A 1 94 ? 18.299 2.386 -9.832 1.00 91.06 94 GLN A C 1
ATOM 758 O O . GLN A 1 94 ? 18.978 3.201 -10.471 1.00 91.06 94 GLN A O 1
ATOM 763 N N . TYR A 1 95 ? 18.777 1.193 -9.477 1.00 89.00 95 TYR A N 1
ATOM 764 C CA . TYR A 1 95 ? 20.096 0.720 -9.885 1.00 89.00 95 TYR A CA 1
ATOM 765 C C . TYR A 1 95 ? 20.184 0.482 -11.401 1.00 89.00 95 TYR A C 1
ATOM 767 O O . TYR A 1 95 ? 21.190 0.838 -12.013 1.00 89.00 95 TYR A O 1
ATOM 775 N N . CYS A 1 96 ? 19.129 -0.074 -12.008 1.00 86.69 96 CYS A N 1
ATOM 776 C CA . CYS A 1 96 ? 19.112 -0.445 -13.427 1.00 86.69 96 CYS A CA 1
ATOM 777 C C . CYS A 1 96 ? 18.748 0.712 -14.372 1.00 86.69 96 CYS A C 1
ATOM 779 O O . CYS A 1 96 ? 19.159 0.711 -15.529 1.00 86.69 96 CYS A O 1
ATOM 781 N N . GLU A 1 97 ? 17.966 1.689 -13.911 1.00 78.88 97 GLU A N 1
ATOM 782 C CA . GLU A 1 97 ? 17.636 2.882 -14.692 1.00 78.88 97 GLU A CA 1
ATOM 783 C C . GLU A 1 97 ? 18.918 3.698 -14.964 1.00 78.88 97 GLU A C 1
ATOM 785 O O . GLU A 1 97 ? 19.812 3.757 -14.122 1.00 78.88 97 GLU A O 1
ATOM 790 N N . ILE A 1 98 ? 19.051 4.327 -16.136 1.00 75.25 98 ILE A N 1
ATOM 791 C CA . ILE A 1 98 ? 20.308 5.003 -16.537 1.00 75.25 98 ILE A CA 1
ATOM 792 C C . ILE A 1 98 ? 20.120 6.521 -16.656 1.00 75.25 98 ILE A C 1
ATOM 794 O O . ILE A 1 98 ? 21.054 7.288 -16.421 1.00 75.25 98 ILE A O 1
ATOM 798 N N . SER A 1 99 ? 18.904 6.985 -16.957 1.00 85.50 99 SER A N 1
ATOM 799 C CA . SER A 1 99 ? 18.621 8.416 -17.103 1.00 85.50 99 SER A CA 1
ATOM 800 C C . SER A 1 99 ? 18.472 9.105 -15.745 1.00 85.50 99 SER A C 1
ATOM 802 O O . SER A 1 99 ? 17.605 8.743 -14.953 1.00 85.50 99 SER A O 1
ATOM 804 N N . PHE A 1 100 ? 19.268 10.148 -15.493 1.00 83.31 100 PHE A N 1
ATOM 805 C CA . PHE A 1 100 ? 19.194 10.950 -14.264 1.00 83.31 100 PHE A CA 1
ATOM 806 C C . PHE A 1 100 ? 17.807 11.581 -14.035 1.00 83.31 100 PHE A C 1
ATOM 808 O O . PHE A 1 100 ? 17.303 11.594 -12.911 1.00 83.31 100 PHE A O 1
ATOM 815 N N . GLU A 1 101 ? 17.164 12.070 -15.098 1.00 85.62 101 GLU A N 1
ATOM 816 C CA . GLU A 1 101 ? 15.815 12.652 -15.032 1.00 85.62 101 GLU A CA 1
ATOM 817 C C . GLU A 1 101 ? 14.763 11.595 -14.663 1.00 85.62 101 GLU A C 1
ATOM 819 O O . GLU A 1 101 ? 13.908 11.830 -13.804 1.00 85.62 101 GLU A O 1
ATOM 824 N N . SER A 1 102 ? 14.880 10.401 -15.257 1.00 85.88 102 SER A N 1
ATOM 825 C CA . SER A 1 102 ? 14.030 9.245 -14.948 1.00 85.88 102 SER A CA 1
ATOM 826 C C . SER A 1 102 ? 14.202 8.822 -13.487 1.00 85.88 102 SER A C 1
ATOM 828 O O . SER A 1 102 ? 13.215 8.722 -12.759 1.00 85.88 102 SER A O 1
ATOM 830 N N . LYS A 1 103 ? 15.452 8.708 -13.011 1.00 88.69 103 LYS A N 1
ATOM 831 C CA . LYS A 1 103 ? 15.769 8.395 -11.608 1.00 88.69 103 LYS A CA 1
ATOM 832 C C . LYS A 1 103 ? 15.179 9.399 -10.632 1.00 88.69 103 LYS A C 1
ATOM 834 O O . LYS A 1 103 ? 14.605 8.993 -9.631 1.00 88.69 103 LYS A O 1
ATOM 839 N N . THR A 1 104 ? 15.304 10.692 -10.922 1.00 90.50 104 THR A N 1
ATOM 840 C CA . THR A 1 104 ? 14.797 11.757 -10.044 1.00 90.50 104 THR A CA 1
ATOM 841 C C . THR A 1 104 ? 13.274 11.717 -9.966 1.00 90.50 104 THR A C 1
ATOM 843 O O . THR A 1 104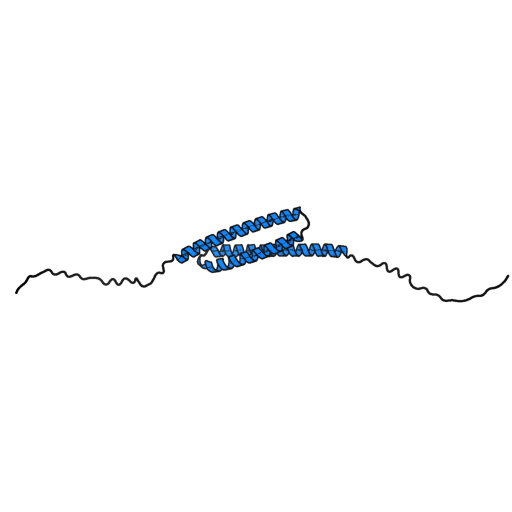 ? 12.699 11.763 -8.883 1.00 90.50 104 THR A O 1
ATOM 846 N N . THR A 1 105 ? 12.609 11.576 -11.115 1.00 91.38 105 THR A N 1
ATOM 847 C CA . THR A 1 105 ? 11.145 11.473 -11.183 1.00 91.38 105 THR A CA 1
ATOM 848 C C . THR A 1 105 ? 10.641 10.256 -10.414 1.00 91.38 105 THR A C 1
ATOM 850 O O . THR A 1 105 ? 9.696 10.357 -9.636 1.00 91.38 105 THR A O 1
ATOM 853 N N . GLU A 1 106 ? 11.294 9.114 -10.606 1.00 92.38 106 GLU A N 1
ATOM 854 C CA . GLU A 1 106 ? 10.970 7.861 -9.933 1.00 92.38 106 GLU A CA 1
ATOM 855 C C . GLU A 1 106 ? 11.234 7.935 -8.420 1.00 92.38 106 GLU A C 1
ATOM 857 O O . GLU A 1 106 ? 10.422 7.478 -7.621 1.00 92.38 106 GLU A O 1
ATOM 862 N N . GLN A 1 107 ? 12.322 8.580 -8.001 1.00 94.81 107 GLN A N 1
ATOM 863 C CA . GLN A 1 107 ? 12.627 8.776 -6.587 1.00 94.81 107 GLN A CA 1
ATOM 864 C C . GLN A 1 107 ? 11.567 9.643 -5.895 1.00 94.81 107 GLN A C 1
ATOM 866 O O . GLN A 1 107 ? 11.055 9.260 -4.847 1.00 94.81 107 GLN A O 1
ATOM 871 N N . ASN A 1 108 ? 11.154 10.749 -6.520 1.00 96.06 108 ASN A N 1
ATOM 872 C CA . ASN A 1 108 ? 10.094 11.609 -5.985 1.00 96.06 108 ASN A CA 1
ATOM 873 C C . ASN A 1 108 ? 8.752 10.861 -5.842 1.00 96.06 108 ASN A C 1
ATOM 875 O O . ASN A 1 108 ? 7.997 11.091 -4.893 1.00 96.06 108 ASN A O 1
ATOM 879 N N . GLN A 1 109 ? 8.437 9.964 -6.785 1.00 95.12 109 GLN A N 1
ATOM 880 C CA . GLN A 1 109 ? 7.244 9.116 -6.702 1.00 95.12 109 GLN A CA 1
ATOM 881 C C . GLN A 1 109 ? 7.333 8.150 -5.520 1.00 95.12 109 GLN A C 1
ATOM 883 O O . GLN A 1 109 ? 6.377 8.035 -4.755 1.00 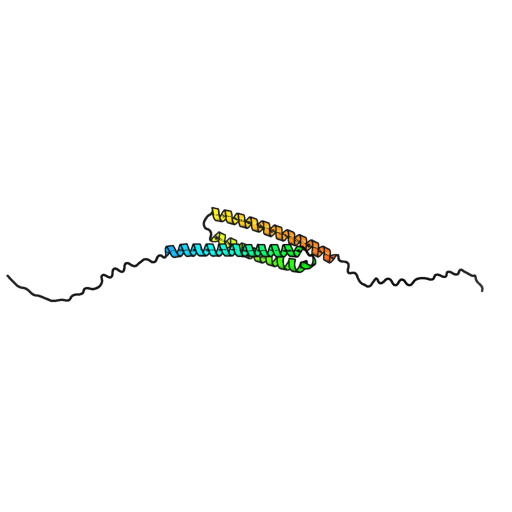95.12 109 GLN A O 1
ATOM 888 N N . TYR A 1 110 ? 8.479 7.494 -5.334 1.00 96.81 110 TYR A N 1
ATOM 889 C CA . TYR A 1 110 ? 8.696 6.609 -4.194 1.00 96.81 110 TYR A CA 1
ATOM 890 C C . TYR A 1 110 ? 8.588 7.342 -2.854 1.00 96.81 110 TYR A C 1
ATOM 892 O O . TYR A 1 110 ? 7.867 6.875 -1.978 1.00 96.81 110 TYR A O 1
ATOM 900 N N . GLU A 1 111 ? 9.220 8.507 -2.707 1.00 97.81 111 GLU A N 1
ATOM 901 C CA . GLU A 1 111 ? 9.150 9.313 -1.477 1.00 97.81 111 GLU A CA 1
ATOM 902 C C . GLU A 1 111 ? 7.712 9.728 -1.148 1.00 97.81 111 GLU A C 1
ATOM 904 O O . GLU A 1 111 ? 7.292 9.721 0.011 1.00 97.81 111 GLU A O 1
ATOM 909 N N . THR A 1 112 ? 6.917 10.027 -2.179 1.00 97.75 112 THR A N 1
ATOM 910 C CA . THR A 1 112 ? 5.483 10.287 -2.015 1.00 97.75 112 THR A CA 1
ATOM 911 C C . THR A 1 112 ? 4.758 9.051 -1.474 1.00 97.75 112 THR A C 1
ATOM 913 O O . THR A 1 112 ? 3.995 9.156 -0.512 1.00 97.75 112 THR A O 1
ATOM 916 N N . GLU A 1 113 ? 5.004 7.869 -2.044 1.00 97.62 113 GLU A N 1
ATOM 917 C CA . GLU A 1 113 ? 4.390 6.614 -1.586 1.00 97.62 113 GLU A CA 1
ATOM 918 C C . GLU A 1 113 ? 4.834 6.207 -0.173 1.00 97.62 113 GLU A C 1
ATOM 920 O O . GLU A 1 113 ? 4.022 5.710 0.613 1.00 97.62 113 GLU A O 1
ATOM 925 N N . GLU A 1 114 ? 6.096 6.452 0.174 1.00 98.12 114 GLU A N 1
ATOM 926 C CA . GLU A 1 114 ? 6.658 6.228 1.506 1.00 98.12 114 GLU A CA 1
ATOM 927 C C . GLU A 1 114 ? 5.994 7.122 2.551 1.00 98.12 114 GLU A C 1
ATOM 929 O O . GLU A 1 114 ? 5.519 6.629 3.580 1.00 98.12 114 GLU A O 1
ATOM 934 N N . LEU A 1 115 ? 5.846 8.414 2.255 1.00 98.19 115 LEU A N 1
ATOM 935 C CA . LEU A 1 115 ? 5.123 9.343 3.117 1.00 98.19 115 LEU A CA 1
ATOM 936 C C . LEU A 1 115 ? 3.659 8.915 3.303 1.00 98.19 115 LEU A C 1
ATOM 938 O O . LEU A 1 115 ? 3.151 8.894 4.427 1.00 98.19 115 LEU A O 1
ATOM 942 N N . LEU A 1 116 ? 2.975 8.535 2.219 1.00 97.94 116 LEU A N 1
ATOM 943 C CA . LEU A 1 116 ? 1.594 8.047 2.276 1.00 97.94 116 LEU A CA 1
ATOM 944 C C . LEU A 1 116 ? 1.473 6.748 3.081 1.00 97.94 116 LEU A C 1
ATOM 946 O O . LEU A 1 116 ? 0.495 6.563 3.805 1.00 97.94 116 LEU A O 1
ATOM 950 N N . HIS A 1 117 ? 2.432 5.830 2.956 1.00 98.12 117 HIS A N 1
ATOM 951 C CA . HIS A 1 117 ? 2.475 4.605 3.750 1.00 98.12 117 HIS A CA 1
ATOM 952 C C . HIS A 1 117 ? 2.689 4.896 5.239 1.00 98.12 117 HIS A C 1
ATOM 954 O O . HIS A 1 117 ? 1.925 4.384 6.057 1.00 98.12 117 HIS A O 1
ATOM 960 N N . SER A 1 118 ? 3.654 5.751 5.580 1.00 98.19 118 SER A N 1
ATOM 961 C CA . SER A 1 118 ? 3.945 6.138 6.963 1.00 98.19 118 SER A CA 1
ATOM 962 C C . SER A 1 118 ? 2.735 6.796 7.633 1.00 98.19 118 SER A C 1
ATOM 964 O O . SER A 1 118 ? 2.269 6.335 8.676 1.00 98.19 118 SER A O 1
ATOM 966 N N . ASN A 1 119 ? 2.132 7.792 6.976 1.00 98.50 119 ASN A N 1
ATOM 967 C CA . ASN A 1 119 ? 0.934 8.468 7.481 1.00 98.50 119 ASN A CA 1
ATOM 968 C C . ASN A 1 119 ? -0.246 7.505 7.664 1.00 98.50 119 ASN A C 1
ATOM 970 O O . ASN A 1 119 ? -0.994 7.610 8.637 1.00 98.50 119 ASN A O 1
ATOM 974 N N . PHE A 1 120 ? -0.414 6.554 6.741 1.00 98.56 120 PHE A N 1
ATOM 975 C CA . PHE A 1 120 ? -1.428 5.516 6.874 1.00 98.56 120 PHE A CA 1
ATOM 976 C C . PHE A 1 120 ? -1.158 4.637 8.100 1.00 98.56 120 PHE A C 1
ATOM 978 O O . PHE A 1 120 ? -2.047 4.463 8.927 1.00 98.56 120 PHE A O 1
ATOM 985 N N . ALA A 1 121 ? 0.066 4.130 8.265 1.00 98.31 121 ALA A N 1
ATOM 986 C CA . ALA A 1 121 ? 0.429 3.286 9.399 1.00 98.31 121 ALA A CA 1
ATOM 987 C C . ALA A 1 121 ? 0.243 4.002 10.747 1.00 98.31 121 ALA A C 1
ATOM 989 O O . ALA A 1 121 ? -0.253 3.388 11.690 1.00 98.31 121 ALA A O 1
ATOM 990 N N . ILE A 1 122 ? 0.584 5.293 10.836 1.00 98.50 122 ILE A N 1
ATOM 991 C CA . ILE A 1 122 ? 0.342 6.115 12.033 1.00 98.50 122 ILE A CA 1
ATOM 992 C C . ILE A 1 122 ? -1.153 6.138 12.363 1.00 98.50 122 ILE A C 1
ATOM 994 O O . ILE A 1 122 ? -1.534 5.731 13.458 1.00 98.50 122 ILE A O 1
ATOM 998 N N . ARG A 1 123 ? -2.006 6.498 11.396 1.00 98.62 123 ARG A N 1
ATOM 999 C CA . ARG A 1 123 ? -3.464 6.552 11.591 1.00 98.62 123 ARG A CA 1
ATOM 1000 C C . ARG A 1 123 ? -4.046 5.215 12.056 1.00 98.62 123 ARG A C 1
ATOM 1002 O O . ARG A 1 123 ? -4.910 5.185 12.927 1.00 98.62 123 ARG A O 1
ATOM 1009 N N . ILE A 1 124 ? -3.594 4.102 11.478 1.00 98.56 124 ILE A N 1
ATOM 1010 C CA . ILE A 1 124 ? -4.084 2.778 11.881 1.00 98.56 124 ILE A CA 1
ATOM 1011 C C . ILE A 1 124 ? -3.619 2.425 13.300 1.00 98.56 124 ILE A C 1
ATOM 1013 O O . ILE A 1 124 ? -4.396 1.860 14.064 1.00 98.56 124 ILE A O 1
ATOM 1017 N N . ASN A 1 125 ? -2.394 2.786 13.693 1.00 98.44 125 ASN A N 1
ATOM 1018 C CA . ASN A 1 125 ? -1.926 2.586 15.069 1.00 98.44 125 ASN A CA 1
ATOM 1019 C C . ASN A 1 125 ? -2.693 3.443 16.088 1.00 98.44 125 ASN A C 1
ATOM 1021 O O . ASN A 1 125 ? -2.962 2.973 17.195 1.00 98.44 125 ASN A O 1
ATOM 1025 N N . GLU A 1 126 ? -3.069 4.670 15.726 1.00 98.44 126 GLU A N 1
ATOM 1026 C CA . GLU A 1 126 ? -3.934 5.521 16.552 1.00 98.44 126 GLU A CA 1
ATOM 1027 C C . GLU A 1 126 ? -5.297 4.855 16.770 1.00 98.44 126 GLU A C 1
ATOM 1029 O O . GLU A 1 126 ? -5.715 4.688 17.915 1.00 98.44 126 GLU A O 1
ATOM 1034 N N . TRP A 1 127 ? -5.931 4.372 15.694 1.00 98.50 127 TRP A N 1
ATOM 1035 C CA . TRP A 1 127 ? -7.188 3.623 15.781 1.00 98.50 127 TRP A CA 1
ATOM 1036 C C . TRP A 1 127 ? -7.049 2.368 16.655 1.00 98.50 127 TRP A C 1
ATOM 1038 O O . TRP A 1 127 ? -7.854 2.159 17.558 1.00 98.50 127 TRP A O 1
ATOM 1048 N N . ILE A 1 128 ? -5.992 1.568 16.453 1.00 98.25 128 ILE A N 1
ATOM 1049 C CA . ILE A 1 128 ? -5.706 0.377 17.271 1.00 98.25 128 ILE A CA 1
ATOM 1050 C C . ILE A 1 128 ? -5.640 0.748 18.756 1.00 98.25 128 ILE A C 1
ATOM 1052 O O . ILE A 1 128 ? -6.256 0.077 19.581 1.00 98.25 128 ILE A O 1
ATOM 1056 N N . SER A 1 129 ? -4.914 1.818 19.087 1.00 97.56 129 SER A N 1
ATOM 1057 C CA . SER A 1 129 ? -4.719 2.265 20.469 1.00 97.56 129 SER A CA 1
ATOM 1058 C C . SER A 1 129 ? -6.034 2.711 21.111 1.00 97.56 129 SER A C 1
ATOM 1060 O O . SER A 1 129 ? -6.300 2.390 22.269 1.00 97.56 129 SER A O 1
ATOM 1062 N N . GLU A 1 130 ? -6.874 3.423 20.360 1.00 97.06 130 GLU A N 1
ATOM 1063 C CA . GLU A 1 130 ? -8.180 3.894 20.824 1.00 97.06 130 GLU A CA 1
ATOM 1064 C C . GLU A 1 130 ? -9.147 2.730 21.091 1.00 97.06 130 GLU A C 1
ATOM 1066 O O . GLU A 1 130 ? -9.834 2.696 22.115 1.00 97.06 130 GLU A O 1
ATOM 1071 N N . VAL A 1 131 ? -9.168 1.742 20.195 1.00 96.38 131 VAL A N 1
ATOM 1072 C CA . VAL A 1 131 ? -10.011 0.546 20.304 1.00 96.38 131 VAL A CA 1
ATOM 1073 C C . VAL A 1 131 ? -9.539 -0.363 21.444 1.00 96.38 131 VAL A C 1
ATOM 1075 O O . VAL A 1 131 ? -10.353 -0.788 22.264 1.00 96.38 131 VAL A O 1
ATOM 1078 N N . ASP A 1 132 ? -8.229 -0.625 21.551 1.00 95.38 132 ASP A N 1
ATOM 1079 C CA . ASP A 1 132 ? -7.632 -1.377 22.670 1.00 95.38 132 ASP A CA 1
ATOM 1080 C C . ASP A 1 132 ? -7.995 -0.737 24.018 1.00 95.38 132 ASP A C 1
ATOM 1082 O O . ASP A 1 132 ? -8.366 -1.433 24.972 1.00 95.38 132 ASP A O 1
ATOM 1086 N N . PHE A 1 133 ? -7.926 0.596 24.093 1.00 94.00 133 PHE A N 1
ATOM 1087 C CA . PHE A 1 133 ? -8.341 1.345 25.272 1.00 94.00 133 PHE A CA 1
ATOM 1088 C C . PHE A 1 133 ? -9.818 1.076 25.581 1.00 94.00 133 PHE A C 1
ATOM 1090 O O . PHE A 1 133 ? -10.122 0.608 26.675 1.00 94.00 133 PHE A O 1
ATOM 1097 N N . ARG A 1 134 ? -10.739 1.260 24.624 1.00 92.88 134 ARG A N 1
ATOM 1098 C CA . ARG A 1 134 ? -12.177 0.993 24.836 1.00 92.88 134 ARG A CA 1
ATOM 1099 C C . ARG A 1 134 ? -12.461 -0.417 25.357 1.00 92.88 134 ARG A C 1
ATOM 1101 O O . ARG A 1 134 ? -13.250 -0.560 26.290 1.00 92.88 134 ARG A O 1
ATOM 1108 N N . PHE A 1 135 ? -11.818 -1.442 24.795 1.00 89.00 135 PHE A N 1
ATOM 1109 C CA . PHE A 1 135 ? -11.999 -2.824 25.249 1.00 89.00 135 PHE A CA 1
ATOM 1110 C C . PHE A 1 135 ? -11.465 -3.065 26.663 1.00 89.00 135 PHE A C 1
ATOM 1112 O O . PHE A 1 135 ? -12.056 -3.839 27.412 1.00 89.00 135 PHE A O 1
ATOM 1119 N N . SER A 1 136 ? -10.400 -2.367 27.058 1.00 86.00 136 SER A N 1
ATOM 1120 C CA . SER A 1 136 ? -9.819 -2.475 28.402 1.00 86.00 136 SER A CA 1
ATOM 1121 C C . SER A 1 136 ? -10.707 -1.870 29.501 1.00 86.00 136 SER A C 1
ATOM 1123 O O . SER A 1 136 ? -10.575 -2.248 30.662 1.00 86.00 136 SER A O 1
ATOM 1125 N N . PHE A 1 137 ? -11.614 -0.947 29.154 1.00 78.56 137 PHE A N 1
ATOM 1126 C CA . PHE A 1 137 ? -12.537 -0.285 30.091 1.00 78.56 137 PHE A CA 1
ATOM 1127 C C . PHE A 1 137 ? -13.959 -0.853 30.079 1.00 78.56 137 PHE A C 1
ATOM 1129 O O . PHE A 1 137 ? -14.825 -0.296 30.752 1.00 78.56 137 PHE A O 1
ATOM 1136 N N . GLN A 1 138 ? -14.231 -1.937 29.347 1.00 68.19 138 GLN A N 1
ATOM 1137 C CA . GLN A 1 138 ? -15.528 -2.611 29.430 1.00 68.19 138 GLN A CA 1
ATOM 1138 C C . GLN A 1 138 ? -15.659 -3.224 30.836 1.00 68.19 138 GLN A C 1
ATOM 1140 O O . GLN A 1 138 ? -14.913 -4.154 31.150 1.00 68.19 138 GLN A O 1
ATOM 1145 N N . PRO A 1 139 ? -16.547 -2.708 31.714 1.00 60.28 139 PRO A N 1
ATOM 1146 C CA . PRO A 1 139 ? -16.712 -3.278 33.038 1.00 60.28 139 PRO A CA 1
ATOM 1147 C C . PRO A 1 139 ? -17.212 -4.708 32.870 1.00 60.28 139 PRO A C 1
ATOM 1149 O O . PRO A 1 139 ? -18.227 -4.948 32.215 1.00 60.28 139 PRO A O 1
ATOM 1152 N N . GLU A 1 140 ? -16.486 -5.655 33.454 1.00 58.88 140 GLU A N 1
ATOM 1153 C CA . GLU A 1 140 ? -16.938 -7.029 33.598 1.00 58.88 140 GLU A CA 1
ATOM 1154 C C . GLU A 1 140 ? -18.243 -6.981 34.399 1.00 58.88 140 GLU A C 1
ATOM 1156 O O . GLU A 1 140 ? -18.244 -6.772 35.614 1.00 58.88 140 GLU A O 1
ATOM 1161 N N . ILE A 1 141 ? -19.378 -7.061 33.701 1.00 58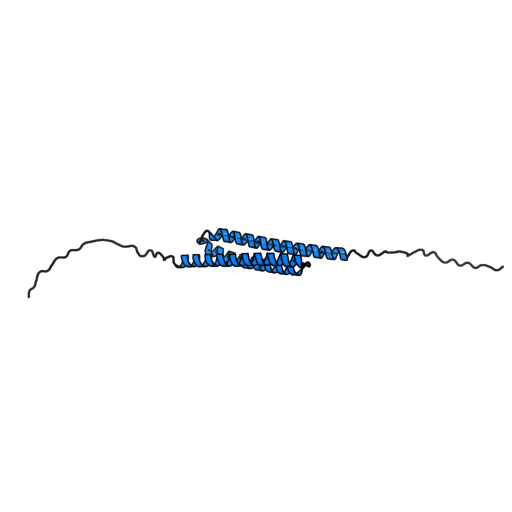.12 141 ILE A N 1
ATOM 1162 C CA . ILE A 1 141 ? -20.699 -7.095 34.321 1.00 58.12 141 ILE A CA 1
ATOM 1163 C C . ILE A 1 141 ? -20.797 -8.459 35.003 1.00 58.12 141 ILE A C 1
ATOM 1165 O O . ILE A 1 141 ? -21.278 -9.434 34.431 1.00 58.12 141 ILE A O 1
ATOM 1169 N N . SER A 1 142 ? -20.251 -8.550 36.213 1.00 55.91 142 SER A N 1
ATOM 1170 C CA . SER A 1 142 ? -20.338 -9.746 37.033 1.00 55.91 142 SER A CA 1
ATOM 1171 C C . SER A 1 142 ? -21.813 -9.968 37.386 1.00 55.91 142 SER A C 1
ATOM 1173 O O . SER A 1 142 ? -22.435 -9.079 37.972 1.00 55.91 142 SER A O 1
ATOM 1175 N N . PRO A 1 143 ? -22.412 -11.131 37.072 1.00 61.88 143 PRO A N 1
ATOM 1176 C CA . PRO A 1 143 ? -23.830 -11.402 37.329 1.00 61.88 143 PRO A CA 1
ATOM 1177 C C . PRO A 1 143 ? -24.174 -11.576 38.824 1.00 61.88 143 PRO A C 1
ATOM 1179 O O . PRO A 1 143 ? -25.266 -12.030 39.163 1.00 61.88 143 PRO A O 1
ATOM 1182 N N . GLN A 1 144 ? -23.260 -11.235 39.736 1.00 56.12 144 GLN A N 1
ATOM 1183 C CA . GLN A 1 144 ? -23.424 -11.419 41.180 1.00 56.12 144 GLN A CA 1
ATOM 1184 C C . GLN A 1 144 ? -24.332 -10.379 41.849 1.00 56.12 144 GLN A C 1
ATOM 1186 O O . GLN A 1 144 ? -24.762 -10.622 42.972 1.00 56.12 144 GLN A O 1
ATOM 1191 N N . ASP A 1 145 ? -24.697 -9.274 41.192 1.00 54.72 145 ASP A N 1
ATOM 1192 C CA . ASP A 1 145 ? -25.561 -8.254 41.811 1.00 54.72 145 ASP A CA 1
ATOM 1193 C C . ASP A 1 145 ? -27.055 -8.503 41.527 1.00 54.72 145 ASP A C 1
ATOM 1195 O O . ASP A 1 145 ? -27.813 -7.653 41.056 1.00 54.72 145 ASP A O 1
ATOM 1199 N N . SER A 1 146 ? -27.492 -9.737 41.793 1.00 57.41 146 SER A N 1
ATOM 1200 C CA . SER A 1 146 ? -28.914 -10.059 41.900 1.00 57.41 146 SER A CA 1
ATOM 1201 C C . SER A 1 146 ? -29.414 -9.567 43.254 1.00 57.41 146 SER A C 1
ATOM 1203 O O . SER A 1 146 ? -29.311 -10.253 44.271 1.00 57.41 146 SER A O 1
ATOM 1205 N N . VAL A 1 147 ? -29.961 -8.353 43.262 1.00 57.34 147 VAL A N 1
ATOM 1206 C CA . VAL A 1 147 ? -30.627 -7.749 44.417 1.00 57.34 147 VAL A CA 1
ATOM 1207 C C . VAL A 1 147 ? -31.795 -8.637 44.860 1.00 57.34 147 VAL A C 1
ATOM 1209 O O . VAL A 1 147 ? -32.900 -8.573 44.324 1.00 57.34 147 VAL A O 1
ATOM 1212 N N . SER A 1 148 ? -31.570 -9.456 45.886 1.00 55.44 148 SER A N 1
ATOM 1213 C CA . SER A 1 148 ? -32.635 -10.097 46.657 1.00 55.44 148 SER A CA 1
ATOM 1214 C C . SER A 1 148 ? -33.309 -9.036 47.533 1.00 55.44 148 SER A C 1
ATOM 1216 O O . SER A 1 148 ? -32.958 -8.846 48.699 1.00 55.44 148 SER A O 1
ATOM 1218 N N . HIS A 1 149 ? -34.287 -8.329 46.972 1.00 51.62 149 HIS A N 1
ATOM 1219 C CA . HIS A 1 149 ? -35.205 -7.486 47.731 1.00 51.62 149 HIS A CA 1
ATOM 1220 C C . HIS A 1 149 ? -36.431 -8.320 48.134 1.00 51.62 149 HIS A C 1
ATOM 1222 O O . HIS A 1 149 ? -37.408 -8.405 47.395 1.00 51.62 149 HIS A O 1
ATOM 1228 N N . VAL A 1 150 ? -36.390 -8.944 49.314 1.00 57.06 150 VAL A N 1
ATOM 1229 C CA . VAL A 1 150 ? -37.604 -9.425 49.993 1.00 57.06 150 VAL A CA 1
ATOM 1230 C C . VAL A 1 150 ? -37.825 -8.539 51.208 1.00 57.06 150 VAL A C 1
ATOM 1232 O O . VAL A 1 150 ? -37.031 -8.510 52.146 1.00 57.06 150 VAL A O 1
ATOM 1235 N N . GLY A 1 151 ? -38.881 -7.736 51.117 1.00 48.56 151 GLY A N 1
ATOM 1236 C CA . GLY A 1 151 ? -39.203 -6.683 52.060 1.00 48.56 151 GLY A CA 1
ATOM 1237 C C . GLY A 1 151 ? -39.801 -7.155 53.386 1.00 48.56 151 GLY A C 1
ATOM 1238 O O . GLY A 1 151 ? -40.428 -8.202 53.491 1.00 48.56 151 GLY A O 1
ATOM 1239 N N . MET A 1 152 ? -39.650 -6.246 54.353 1.00 49.09 152 MET A N 1
ATOM 1240 C CA . MET A 1 152 ? -40.646 -5.820 55.344 1.00 49.09 152 MET A CA 1
ATOM 1241 C C . MET A 1 152 ? -41.252 -6.861 56.304 1.00 49.09 152 MET A C 1
ATOM 1243 O O . MET A 1 152 ? -42.194 -7.569 55.976 1.00 49.09 152 MET A O 1
ATOM 1247 N N . ASN A 1 153 ? -40.919 -6.731 57.595 1.00 46.84 153 ASN A N 1
ATOM 1248 C CA . ASN A 1 153 ? -41.742 -5.873 58.459 1.00 46.84 153 ASN A CA 1
ATOM 1249 C C . ASN A 1 153 ? -41.065 -5.513 59.788 1.00 46.84 153 ASN A C 1
ATOM 1251 O O . ASN A 1 153 ? -40.597 -6.360 60.544 1.00 46.84 153 ASN A O 1
ATOM 1255 N N . ARG A 1 154 ? -41.075 -4.209 60.080 1.00 55.91 154 ARG A N 1
ATOM 1256 C CA . ARG A 1 154 ? -40.771 -3.629 61.387 1.00 55.91 154 ARG A CA 1
ATOM 1257 C C . ARG A 1 154 ? -41.931 -3.922 62.340 1.00 55.91 154 ARG A C 1
ATOM 1259 O O . ARG A 1 154 ? -43.077 -3.621 62.024 1.00 55.91 154 ARG A O 1
ATOM 1266 N N . SER A 1 155 ? -41.635 -4.389 63.545 1.00 49.72 155 SER A N 1
ATOM 1267 C CA . SER A 1 155 ? -42.465 -4.079 64.709 1.00 49.72 155 SER A CA 1
ATOM 1268 C C . SER A 1 155 ? -41.572 -3.670 65.864 1.00 49.72 155 SER A C 1
ATOM 1270 O O . SER A 1 155 ? -41.010 -4.490 66.580 1.00 49.72 155 SER A O 1
ATOM 1272 N N . ASN A 1 156 ? -41.461 -2.353 66.017 1.00 49.75 156 ASN A N 1
ATOM 1273 C CA . ASN A 1 156 ? -41.107 -1.732 67.277 1.00 49.75 156 ASN A CA 1
ATOM 1274 C C . ASN A 1 156 ? -42.250 -2.015 68.256 1.00 49.75 156 ASN A C 1
ATOM 1276 O O . ASN A 1 156 ? -43.386 -1.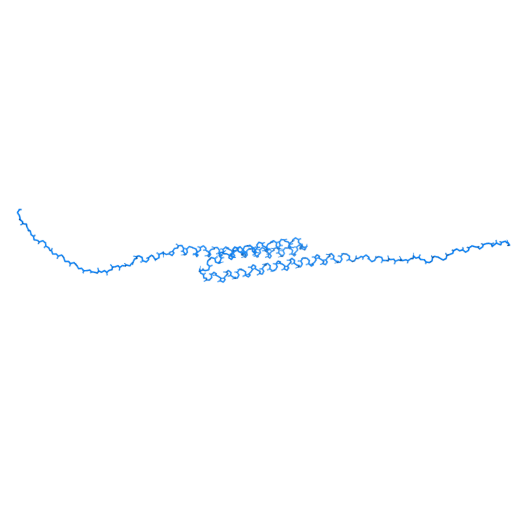611 67.996 1.00 49.75 156 ASN A O 1
ATOM 1280 N N . ARG A 1 157 ? -41.961 -2.633 69.401 1.00 47.75 157 ARG A N 1
ATOM 1281 C CA . ARG A 1 157 ? -42.801 -2.456 70.586 1.00 47.75 157 ARG A CA 1
ATOM 1282 C C . ARG A 1 157 ? -41.923 -2.111 71.779 1.00 47.75 157 ARG A C 1
ATOM 1284 O O . ARG A 1 157 ? -40.966 -2.804 72.095 1.00 47.75 157 ARG A O 1
ATOM 1291 N N . SER A 1 158 ? -42.254 -0.952 72.325 1.00 46.19 158 SER A N 1
ATOM 1292 C CA . SER A 1 158 ? -41.620 -0.225 73.414 1.00 46.19 158 SER A CA 1
ATOM 1293 C C . SER A 1 158 ? -41.726 -0.949 74.763 1.00 46.19 158 SER A C 1
ATOM 1295 O O . SER A 1 158 ? -42.672 -1.694 75.009 1.00 46.19 158 SER A O 1
ATOM 1297 N N . SER A 1 159 ? -40.710 -0.672 75.585 1.00 50.88 159 SER A N 1
ATOM 1298 C CA . SER A 1 159 ? -40.550 -0.769 77.040 1.00 50.88 159 SER A CA 1
ATOM 1299 C C . SER A 1 159 ? -41.781 -1.058 77.907 1.00 50.88 159 SER A C 1
ATOM 1301 O O . SER A 1 159 ? -42.753 -0.314 77.839 1.00 50.88 159 SER A O 1
ATOM 1303 N N . ILE A 1 160 ? -41.636 -2.008 78.844 1.00 49.47 160 ILE A N 1
ATOM 1304 C CA . ILE A 1 160 ? -42.221 -1.972 80.201 1.00 49.47 160 ILE A CA 1
ATOM 1305 C C . ILE A 1 160 ? -41.167 -2.519 81.199 1.00 49.47 160 ILE A C 1
ATOM 1307 O O . ILE A 1 160 ? -40.358 -3.373 80.849 1.00 49.47 160 ILE A O 1
ATOM 1311 N N . GLU A 1 161 ? -41.171 -1.919 82.388 1.00 52.03 161 GLU A N 1
ATOM 1312 C CA . GLU A 1 161 ? -40.167 -1.750 83.460 1.00 52.03 161 GLU A CA 1
ATOM 1313 C C . GLU A 1 161 ? -40.066 -2.925 84.504 1.00 52.03 161 GLU A C 1
ATOM 1315 O O . GLU A 1 161 ? -40.588 -4.000 84.212 1.00 52.03 161 GLU A O 1
ATOM 1320 N N . PRO A 1 162 ? -39.372 -2.796 85.675 1.00 63.34 162 PRO A N 1
ATOM 1321 C CA . PRO A 1 162 ? -38.603 -3.858 86.351 1.00 63.34 162 PRO A CA 1
ATOM 1322 C C . PRO A 1 162 ? -39.238 -4.436 87.643 1.00 63.34 162 PRO A C 1
ATOM 1324 O O . PRO A 1 162 ? -40.250 -3.929 88.113 1.00 63.34 162 PRO A O 1
ATOM 1327 N N . SER A 1 163 ? -38.593 -5.470 88.222 1.00 40.12 163 SER A N 1
ATOM 1328 C CA . SER A 1 163 ? -38.540 -5.922 89.648 1.00 40.12 163 SER A CA 1
ATOM 1329 C C . SER A 1 163 ? -38.050 -7.391 89.662 1.00 40.12 163 SER A C 1
ATOM 1331 O O . SER A 1 163 ? -38.449 -8.140 88.777 1.00 40.12 163 SER A O 1
ATOM 1333 N N . CYS A 1 164 ? -37.188 -7.919 90.542 1.00 39.84 164 CYS A N 1
ATOM 1334 C CA . CYS A 1 164 ? -36.659 -7.577 91.870 1.00 39.84 164 CYS A CA 1
ATOM 1335 C C . CYS A 1 164 ? -35.157 -7.901 91.945 1.00 39.84 164 CYS A C 1
ATOM 1337 O O . CYS A 1 164 ? -34.710 -8.782 91.175 1.00 39.84 164 CYS A O 1
#

Radius of gyration: 44.07 Å; chains: 1; bounding box: 109×46×174 Å

Sequence (164 aa):
MSMIDELDGEVSEAARKSSQEKRPNIRINSEEMESEHIQRIKNSKRGHLSTVTSRKNEITDLISDDTNLKLVKENLQNLSQLFIKYSEVHEAYQYCEISFESKTTEQNQYETEELLHSNFAIRINEWISEVDFRFSFQPEISPQDSVSHVGMNRSNRSSIEPSC

Organism: Paramuricea clavata (NCBI:txid317549)

Foldseek 3Di:
DDDDDDDDDDDDPDDPPPPPPPPPPVVVVVVVVLVVVLVVLVVVLVVLVVVLVVLLVVLVVQLVDLVCLVVNVVSLVVSVVSVVVSVVSLVVSLVSDDDPVVNVVSVVVNVVVVVVNVVSSVVSVVSSVVSVVVVVPPPPPPVPPPPPDDDDDDDDDDDDDDDD